Protein AF-A0A959CY90-F1 (afdb_monomer)

pLDDT: mean 97.25, std 3.57, range [70.75, 98.81]

Mean predicted aligned error: 3.6 Å

Secondary structure (DSSP, 8-state):
-TTTTT------GGGHHHHTS---PPPPPGGGS--S-EEEEE--HHHHHHHHTS--SEEEEESSTTS---HHHHHHHHHHHHHHHTT--------

Radius of gyration: 20.05 Å; Cα contacts (8 Å, |Δi|>4): 91; chains: 1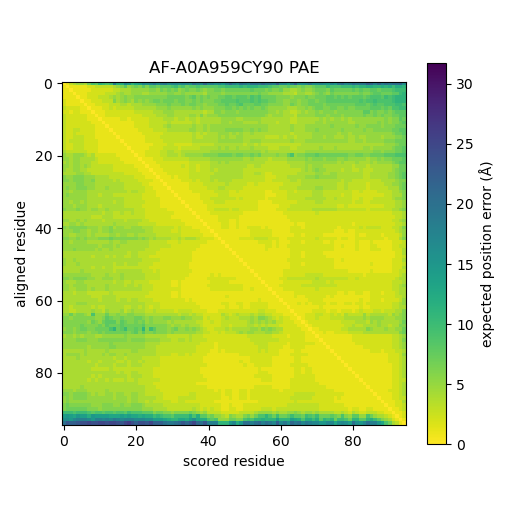; bounding box: 48×36×49 Å

Solvent-accessible surface area (backbone atoms only — not comparable to full-atom values): 6110 Å² total; per-residue (Å²): 106,62,53,82,69,69,46,75,93,73,86,61,74,90,53,42,67,64,77,75,46,95,80,78,81,77,87,78,59,78,79,70,74,55,65,91,39,70,43,75,43,31,40,48,64,62,50,46,54,50,48,72,69,64,74,47,60,40,65,50,74,31,75,52,98,75,25,75,80,44,69,65,52,54,57,48,20,54,52,38,49,53,26,50,75,70,70,67,61,81,80,80,80,84,132

Structure (mmCIF, N/CA/C/O backbone):
data_AF-A0A959CY90-F1
#
_entry.id   AF-A0A959CY90-F1
#
loop_
_atom_site.group_PDB
_atom_site.id
_atom_site.type_symbol
_atom_site.label_atom_id
_atom_site.label_alt_id
_atom_site.label_comp_id
_atom_site.label_asym_id
_atom_site.label_entity_id
_atom_site.label_seq_id
_atom_site.pdbx_PDB_ins_code
_atom_site.Cartn_x
_atom_site.Cartn_y
_atom_site.Cartn_z
_atom_site.occupancy
_atom_site.B_iso_or_equiv
_atom_site.auth_seq_id
_atom_site.auth_comp_id
_atom_site.auth_asym_id
_atom_site.auth_atom_id
_atom_site.pdbx_PDB_model_num
ATOM 1 N N . LYS A 1 1 ? -6.022 20.527 20.000 1.00 82.50 1 LYS A N 1
ATOM 2 C CA . LYS A 1 1 ? -6.542 21.439 21.050 1.00 82.50 1 LYS A CA 1
ATOM 3 C C . LYS A 1 1 ? -6.995 20.708 22.308 1.00 82.50 1 LYS A C 1
ATOM 5 O O . LYS A 1 1 ? -6.448 21.018 23.348 1.00 82.50 1 LYS A O 1
ATOM 10 N N . GLU A 1 2 ? -7.957 19.774 22.270 1.00 96.12 2 GLU A N 1
ATOM 11 C CA . GLU A 1 2 ? -8.336 19.031 23.497 1.00 96.12 2 GLU A CA 1
ATOM 12 C C . GLU A 1 2 ? -7.193 18.157 24.027 1.00 96.12 2 GLU A C 1
ATOM 14 O O . GLU A 1 2 ? -6.927 18.165 25.226 1.00 96.12 2 GLU A O 1
ATOM 19 N N . ILE A 1 3 ? -6.482 17.475 23.121 1.00 97.31 3 ILE A N 1
ATOM 20 C CA . ILE A 1 3 ? -5.281 16.698 23.458 1.00 97.31 3 ILE A CA 1
ATOM 21 C C . ILE A 1 3 ? -4.206 17.603 24.067 1.00 97.31 3 ILE A C 1
ATOM 23 O O . ILE A 1 3 ? -3.725 17.326 25.161 1.00 97.31 3 ILE A O 1
ATOM 27 N N . ASP A 1 4 ? -3.913 18.742 23.432 1.00 97.25 4 ASP A N 1
ATOM 28 C CA . ASP A 1 4 ? -2.990 19.753 23.981 1.00 97.25 4 ASP A CA 1
ATOM 29 C C . ASP A 1 4 ? -3.463 20.310 25.339 1.00 97.25 4 ASP A C 1
ATOM 31 O O . ASP A 1 4 ? -2.654 20.729 26.160 1.00 97.25 4 ASP A O 1
ATOM 35 N N . GLY A 1 5 ? -4.778 20.301 25.586 1.00 97.31 5 GLY A N 1
ATOM 36 C CA . GLY A 1 5 ? -5.418 20.667 26.851 1.00 97.31 5 GLY A CA 1
ATOM 37 C C . GLY A 1 5 ? -5.415 19.557 27.909 1.00 97.31 5 GLY A C 1
ATOM 38 O O . GLY A 1 5 ? -6.077 19.709 28.933 1.00 97.31 5 GLY A O 1
ATOM 39 N N . GLY A 1 6 ? -4.701 18.450 27.676 1.00 97.00 6 GLY A N 1
ATOM 40 C CA . GLY A 1 6 ? -4.502 17.360 28.636 1.00 97.00 6 GLY A CA 1
ATOM 41 C C . GLY A 1 6 ? -5.501 16.206 28.534 1.00 97.00 6 GLY A C 1
ATOM 42 O O . GLY A 1 6 ? -5.417 15.261 29.319 1.00 97.00 6 GLY A O 1
ATOM 43 N N . LYS A 1 7 ? -6.440 16.237 27.580 1.00 97.12 7 LYS A N 1
ATOM 44 C CA . LYS A 1 7 ? -7.356 15.113 27.346 1.00 97.12 7 LYS A CA 1
ATOM 45 C C . LYS A 1 7 ? -6.659 14.031 26.519 1.00 97.12 7 LYS A C 1
ATOM 47 O O . LYS A 1 7 ? -6.462 14.198 25.319 1.00 97.12 7 LYS A O 1
ATOM 52 N N . MET A 1 8 ? -6.316 12.909 27.144 1.00 97.44 8 MET A N 1
ATOM 53 C CA . MET A 1 8 ? -5.715 11.775 26.437 1.00 97.44 8 MET A CA 1
ATOM 54 C C . MET A 1 8 ? -6.725 11.105 25.488 1.00 97.44 8 MET A C 1
ATOM 56 O O . MET A 1 8 ? -7.917 11.066 25.807 1.00 97.44 8 MET A O 1
ATOM 60 N N . PRO A 1 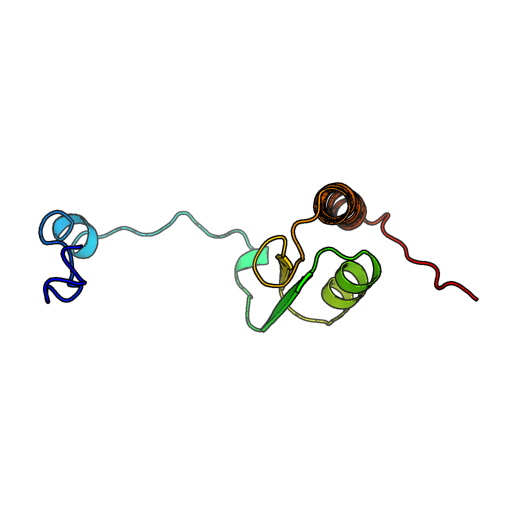9 ? -6.280 10.574 24.333 1.00 97.44 9 PRO A N 1
ATOM 61 C CA . PRO A 1 9 ? -7.123 9.737 23.486 1.00 97.44 9 PRO A CA 1
ATOM 62 C C . PRO A 1 9 ? -7.641 8.520 24.257 1.00 97.44 9 PRO A C 1
ATOM 64 O O . PRO A 1 9 ? -6.887 7.875 24.983 1.00 97.44 9 PRO A O 1
ATOM 67 N N . ASP A 1 10 ? -8.917 8.201 24.062 1.00 97.31 10 ASP A N 1
ATOM 68 C CA . ASP A 1 10 ? -9.567 7.010 24.606 1.00 97.31 10 ASP A CA 1
ATOM 69 C C . ASP A 1 10 ? -10.633 6.516 23.612 1.00 97.31 10 ASP A C 1
ATOM 71 O O . ASP A 1 10 ? -10.985 7.214 22.652 1.00 97.31 10 ASP A O 1
ATOM 75 N N . PHE A 1 11 ? -11.148 5.307 23.815 1.00 97.94 11 PHE A N 1
ATOM 76 C CA . PHE A 1 11 ? -12.212 4.752 22.995 1.00 97.94 11 PHE A CA 1
ATOM 77 C C . PHE A 1 11 ? -13.483 5.595 23.091 1.00 97.94 11 PHE A C 1
ATOM 79 O O . PHE A 1 11 ? -14.033 5.814 24.168 1.00 97.94 11 PHE A O 1
ATOM 86 N N . LEU A 1 12 ? -14.015 5.982 21.933 1.00 98.06 12 LEU A N 1
ATOM 87 C CA . LEU A 1 12 ? -15.258 6.741 21.836 1.00 98.06 12 LEU A CA 1
ATOM 88 C C . LEU A 1 12 ? -16.448 5.938 22.414 1.00 98.06 12 LEU A C 1
ATOM 90 O O . LEU A 1 12 ? -16.703 4.813 21.950 1.00 98.06 12 LEU A O 1
ATOM 94 N N . PRO A 1 13 ? -17.186 6.466 23.413 1.00 98.06 13 PRO A N 1
ATOM 95 C CA . PRO A 1 13 ? -18.384 5.817 23.948 1.00 98.06 13 PRO A CA 1
ATOM 96 C C . PRO A 1 13 ? -19.488 5.633 22.900 1.00 98.06 13 PRO A C 1
ATOM 98 O O . PRO A 1 13 ? -20.158 4.601 22.881 1.00 98.06 13 PRO A O 1
ATOM 101 N N . GLU A 1 14 ? -19.646 6.588 21.985 1.00 98.56 14 GLU A N 1
ATOM 102 C CA . GLU A 1 14 ? -20.686 6.597 20.954 1.00 98.56 14 GLU A CA 1
ATOM 103 C C . GLU A 1 14 ? -20.568 5.433 19.953 1.00 98.56 14 GLU A C 1
ATOM 105 O O . GLU A 1 14 ? -21.578 4.944 19.446 1.00 98.56 14 GLU A O 1
ATOM 110 N N . THR A 1 15 ? -19.358 4.911 19.722 1.00 98.44 15 THR A N 1
ATOM 111 C CA . THR A 1 15 ? -19.113 3.771 18.817 1.00 98.44 15 THR A CA 1
ATOM 112 C C . THR A 1 15 ? -18.958 2.437 19.548 1.00 98.44 15 THR A C 1
ATOM 114 O O . THR A 1 15 ? -18.597 1.434 18.931 1.00 98.44 15 THR A O 1
ATOM 117 N N . LYS A 1 16 ? -19.256 2.380 20.855 1.00 98.62 16 LYS A N 1
ATOM 118 C CA . LYS A 1 16 ? -19.182 1.144 21.655 1.00 98.62 16 LYS A CA 1
ATOM 119 C C . LYS A 1 16 ? -20.006 0.007 21.046 1.00 98.62 16 LYS A C 1
ATOM 121 O O . LYS A 1 16 ? -19.510 -1.106 20.925 1.00 98.62 16 LYS A O 1
ATOM 126 N N . HIS A 1 17 ? -21.213 0.321 20.582 1.00 98.50 17 HIS A N 1
ATOM 127 C CA . HIS A 1 17 ? -22.115 -0.646 19.960 1.00 98.50 17 HIS A CA 1
ATOM 128 C C . HIS A 1 17 ? -21.524 -1.324 18.709 1.00 98.50 17 HIS A C 1
ATOM 130 O O . HIS A 1 17 ? -21.830 -2.481 18.461 1.00 98.50 17 HIS A O 1
ATOM 136 N N . ILE A 1 18 ? -20.644 -0.650 17.953 1.00 98.50 18 ILE A N 1
ATOM 137 C CA . ILE A 1 18 ? -19.949 -1.245 16.796 1.00 98.50 18 ILE A CA 1
ATOM 138 C C . ILE A 1 18 ? -18.896 -2.247 17.278 1.00 98.50 18 ILE A C 1
ATOM 140 O O . ILE A 1 18 ? -18.817 -3.358 16.759 1.00 98.50 18 ILE A O 1
ATOM 144 N N . ARG A 1 19 ? -18.102 -1.872 18.290 1.00 98.12 19 ARG A N 1
ATOM 145 C CA . ARG A 1 19 ? -17.030 -2.721 18.843 1.00 98.12 19 ARG A CA 1
ATOM 146 C C . ARG A 1 19 ? -17.557 -3.980 19.534 1.00 98.12 19 ARG A C 1
ATOM 148 O O . ARG A 1 19 ? -16.842 -4.970 19.593 1.00 98.12 19 ARG A O 1
ATOM 155 N N . GLU A 1 20 ? -18.777 -3.921 20.065 1.00 98.38 20 GLU A N 1
ATOM 156 C CA . GLU A 1 20 ? -19.437 -5.029 20.773 1.00 98.38 20 GLU A CA 1
ATOM 157 C C . GLU A 1 20 ? -20.412 -5.827 19.891 1.00 98.38 20 GLU A C 1
ATOM 159 O O . GLU A 1 20 ? -21.013 -6.790 20.362 1.00 98.38 20 GLU A O 1
ATOM 164 N N . SER A 1 21 ? -20.590 -5.438 18.626 1.00 98.38 21 SER A N 1
ATOM 165 C CA . SER A 1 21 ? -21.450 -6.159 17.681 1.00 98.38 21 SER A CA 1
ATOM 166 C C . SER A 1 21 ? -20.694 -7.259 16.933 1.00 98.38 21 SER A C 1
ATOM 168 O O . SER A 1 21 ? -19.497 -7.136 16.678 1.00 98.38 21 SER A O 1
ATOM 170 N N . GLU A 1 22 ? -21.399 -8.323 16.542 1.00 98.44 22 GLU A N 1
ATOM 171 C CA . GLU A 1 22 ? -20.838 -9.370 15.686 1.00 98.44 22 GLU A CA 1
ATOM 172 C C . GLU A 1 22 ? -20.889 -8.943 14.217 1.00 98.44 22 GLU A C 1
ATOM 174 O O . GLU A 1 22 ? -21.945 -8.931 13.583 1.00 98.44 22 GLU A O 1
ATOM 179 N N . TRP A 1 23 ? -19.731 -8.592 13.667 1.00 98.12 23 TRP A N 1
ATOM 180 C CA . TRP A 1 23 ? -19.560 -8.311 12.247 1.00 98.12 23 TRP A CA 1
ATOM 181 C C . TRP A 1 23 ? -18.147 -8.680 11.800 1.00 98.12 23 TRP A C 1
ATOM 183 O O . TRP A 1 23 ? -17.226 -8.819 12.605 1.00 98.12 23 TRP A O 1
ATOM 193 N N . ALA A 1 24 ? -17.979 -8.831 10.492 1.00 98.00 24 ALA A N 1
ATOM 194 C CA . ALA A 1 24 ? -16.687 -9.029 9.856 1.00 98.00 24 ALA A CA 1
ATOM 195 C C . ALA A 1 24 ? -16.596 -8.155 8.602 1.00 98.00 24 ALA A C 1
ATOM 197 O O . ALA A 1 24 ? -17.612 -7.717 8.056 1.00 98.00 24 ALA A O 1
ATOM 198 N N . VAL A 1 25 ? -15.370 -7.906 8.141 1.00 97.88 25 VAL A N 1
ATOM 199 C CA . VAL A 1 25 ? -15.138 -7.314 6.818 1.00 97.88 25 VAL A CA 1
ATOM 200 C C . VAL A 1 25 ? -15.632 -8.256 5.713 1.00 97.88 25 VAL A C 1
ATOM 202 O O . VAL A 1 25 ? -15.870 -9.443 5.942 1.00 97.88 25 VAL A O 1
ATOM 205 N N . ALA A 1 26 ? -15.775 -7.733 4.496 1.00 98.25 26 ALA A N 1
ATOM 206 C CA . ALA A 1 26 ? -16.093 -8.556 3.333 1.00 98.25 26 ALA A CA 1
ATOM 207 C C . ALA A 1 26 ? -15.015 -9.639 3.087 1.00 98.25 26 ALA A C 1
ATOM 209 O O . ALA A 1 26 ? -13.862 -9.454 3.490 1.00 98.25 26 ALA A O 1
ATOM 210 N N . PRO A 1 27 ? -15.356 -10.753 2.409 1.00 97.94 27 PRO A N 1
ATOM 211 C CA . PRO A 1 27 ? -14.384 -11.782 2.052 1.00 97.94 27 PRO A CA 1
ATOM 212 C C . PRO A 1 27 ? -13.180 -11.209 1.300 1.00 97.94 27 PRO A C 1
ATOM 214 O O . PRO A 1 27 ? -13.334 -10.377 0.405 1.00 97.94 27 PRO A O 1
ATOM 217 N N . LEU A 1 28 ? -11.987 -11.682 1.656 1.00 98.00 28 LEU A N 1
ATOM 218 C CA . LEU A 1 28 ? -10.746 -11.251 1.022 1.00 98.00 28 LEU A CA 1
ATOM 219 C C . LEU A 1 28 ? -10.533 -11.988 -0.312 1.00 98.00 28 LEU A C 1
ATOM 221 O O . LEU A 1 28 ? -10.829 -13.185 -0.399 1.00 98.00 28 LEU A O 1
ATOM 225 N N . PRO A 1 29 ? -10.002 -11.311 -1.346 1.00 98.19 29 PRO A N 1
ATOM 226 C CA . PRO A 1 29 ? -9.574 -11.975 -2.569 1.00 98.19 29 PRO A CA 1
ATOM 227 C C . PRO A 1 29 ? -8.362 -12.884 -2.295 1.00 98.19 29 PRO A C 1
ATOM 229 O O . PRO A 1 29 ? -7.613 -12.681 -1.338 1.00 98.19 29 PRO A O 1
ATOM 232 N N . ALA A 1 30 ? -8.192 -13.921 -3.122 1.00 98.31 30 ALA A N 1
ATOM 233 C CA . ALA A 1 30 ? -7.222 -14.991 -2.873 1.00 98.31 30 ALA A CA 1
ATOM 234 C C . ALA A 1 30 ? -5.760 -14.510 -2.843 1.00 98.31 30 ALA A C 1
ATOM 236 O O . ALA A 1 30 ? -4.949 -15.055 -2.100 1.00 98.31 30 ALA A O 1
ATOM 237 N N . ASP A 1 31 ? -5.439 -13.486 -3.630 1.00 97.62 31 ASP A N 1
ATOM 238 C CA . ASP A 1 31 ? -4.122 -12.848 -3.708 1.00 97.62 31 ASP A CA 1
ATOM 239 C C . ASP A 1 31 ? -3.734 -12.079 -2.434 1.00 97.62 31 ASP A C 1
ATOM 241 O O . ASP A 1 31 ? -2.548 -11.902 -2.175 1.00 97.62 31 ASP A O 1
ATOM 245 N N . LEU A 1 32 ? -4.703 -11.681 -1.603 1.00 98.19 32 LEU A N 1
ATOM 246 C CA . LEU A 1 32 ? -4.465 -10.972 -0.339 1.00 98.19 32 LEU A CA 1
ATOM 247 C C . LEU A 1 32 ? -4.468 -11.883 0.896 1.00 98.19 32 LEU A C 1
ATOM 249 O O . LEU A 1 32 ? -4.318 -11.389 2.015 1.00 98.19 32 LEU A O 1
ATOM 253 N N . LEU A 1 33 ? -4.636 -13.199 0.725 1.00 98.00 33 LEU A N 1
ATOM 254 C CA . LEU A 1 33 ? -4.640 -14.150 1.843 1.00 98.00 33 LEU A CA 1
ATOM 255 C C . LEU A 1 33 ? -3.235 -14.422 2.403 1.00 98.00 33 LEU A C 1
ATOM 257 O O . LEU A 1 33 ? -3.107 -14.749 3.582 1.00 98.00 33 LEU A O 1
ATOM 261 N N . ASP A 1 34 ? -2.188 -14.281 1.583 1.00 98.12 34 ASP A N 1
ATOM 262 C CA . ASP A 1 34 ? -0.791 -14.443 1.995 1.00 98.12 34 ASP A CA 1
ATOM 263 C C . ASP A 1 34 ? -0.023 -13.132 1.827 1.00 98.12 34 ASP A C 1
ATOM 265 O O . ASP A 1 34 ? 0.385 -12.761 0.731 1.00 98.12 34 ASP A O 1
ATOM 269 N N . ARG A 1 35 ? 0.192 -12.444 2.949 1.00 98.31 35 ARG A N 1
ATOM 270 C CA . ARG A 1 35 ? 0.887 -11.154 3.039 1.00 98.31 35 ARG A CA 1
ATOM 271 C C . ARG A 1 35 ? 2.087 -11.231 3.991 1.00 98.31 35 ARG A C 1
ATOM 273 O O . ARG A 1 35 ? 2.388 -10.291 4.716 1.00 98.31 35 ARG A O 1
ATOM 280 N N . ARG A 1 36 ? 2.751 -12.395 4.048 1.00 98.50 36 ARG A N 1
ATOM 281 C CA . ARG A 1 36 ? 3.815 -12.693 5.032 1.00 98.50 36 ARG A CA 1
ATOM 282 C C . ARG A 1 36 ? 4.987 -11.706 5.013 1.00 98.50 36 ARG A C 1
ATOM 284 O O . ARG A 1 36 ? 5.619 -11.503 6.045 1.00 98.50 36 ARG A O 1
ATOM 291 N N . VAL A 1 37 ? 5.296 -11.146 3.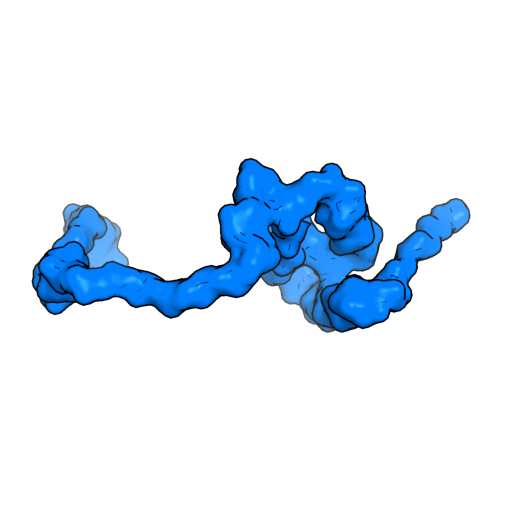844 1.00 98.62 37 VAL A N 1
ATOM 292 C CA . VAL A 1 37 ? 6.323 -10.122 3.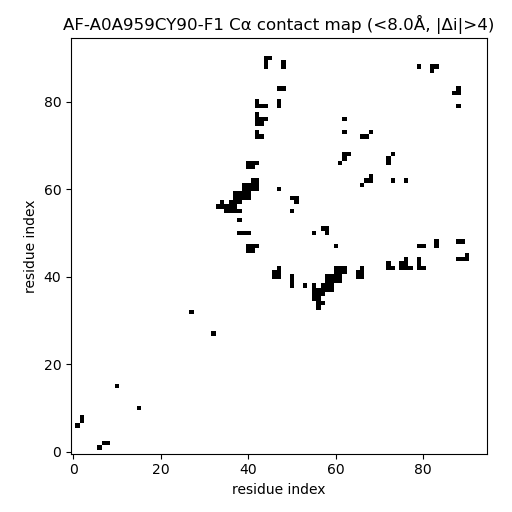645 1.00 98.62 37 VAL A CA 1
ATOM 293 C C . VAL A 1 37 ? 5.798 -9.124 2.626 1.00 98.62 37 VAL A C 1
ATOM 295 O O . VAL A 1 37 ? 5.399 -9.508 1.526 1.00 98.62 37 VAL A O 1
ATOM 298 N N . GLU A 1 38 ? 5.850 -7.846 2.980 1.00 98.69 38 GLU A N 1
ATOM 299 C CA . GLU A 1 38 ? 5.517 -6.734 2.097 1.00 98.69 38 GLU A CA 1
ATOM 300 C C . GLU A 1 38 ? 6.730 -5.828 1.973 1.00 98.69 38 GLU A C 1
ATOM 302 O O . GLU A 1 38 ? 7.383 -5.516 2.970 1.00 98.69 38 GLU A O 1
ATOM 307 N N . ILE A 1 39 ? 7.034 -5.417 0.748 1.00 98.56 39 ILE A N 1
ATOM 308 C CA . ILE A 1 39 ? 8.049 -4.404 0.487 1.00 98.56 39 ILE A CA 1
ATOM 309 C C . ILE A 1 39 ? 7.350 -3.077 0.198 1.00 98.56 39 ILE A C 1
ATOM 311 O O . ILE A 1 39 ? 6.328 -3.032 -0.487 1.00 98.56 39 ILE A O 1
ATOM 315 N N . THR A 1 40 ? 7.893 -1.990 0.725 1.00 98.44 40 THR A N 1
ATOM 316 C CA . THR A 1 40 ? 7.413 -0.631 0.465 1.00 98.44 40 THR A CA 1
ATOM 317 C C . THR A 1 40 ? 8.489 0.131 -0.293 1.00 98.44 40 THR A C 1
ATOM 319 O O . THR A 1 40 ? 9.683 -0.123 -0.113 1.00 98.44 40 THR A O 1
ATOM 322 N N . GLY A 1 41 ? 8.093 1.068 -1.145 1.00 97.62 41 GLY A N 1
ATOM 323 C CA . GLY A 1 41 ? 9.061 1.887 -1.860 1.00 97.62 41 GLY A CA 1
ATOM 324 C C . GLY A 1 41 ? 8.423 2.895 -2.804 1.00 97.62 41 GLY A C 1
ATOM 325 O O . GLY A 1 41 ? 7.237 2.779 -3.125 1.00 97.62 41 GLY A O 1
ATOM 326 N N . PRO A 1 42 ? 9.222 3.867 -3.270 1.00 98.00 42 PRO A N 1
ATOM 327 C CA . PRO A 1 42 ? 8.732 4.941 -4.111 1.00 98.00 42 PRO A CA 1
ATOM 328 C C . PRO A 1 42 ? 8.321 4.426 -5.489 1.00 98.00 42 PRO A C 1
ATOM 330 O O . PRO A 1 42 ? 8.702 3.343 -5.939 1.00 98.00 42 PRO A O 1
ATOM 333 N N . VAL A 1 43 ? 7.605 5.281 -6.206 1.00 98.19 43 VAL A N 1
ATOM 334 C CA . VAL A 1 43 ? 7.087 5.028 -7.557 1.00 98.19 43 VAL A CA 1
ATOM 335 C C . VAL A 1 43 ? 8.083 5.348 -8.678 1.00 98.19 43 VAL A C 1
ATOM 337 O O . VAL A 1 43 ? 7.695 5.478 -9.841 1.00 98.19 43 VAL A O 1
ATOM 340 N N . ASP A 1 44 ? 9.376 5.448 -8.354 1.00 97.19 44 ASP A N 1
ATOM 341 C CA . ASP A 1 44 ? 10.446 5.495 -9.353 1.00 97.19 44 ASP A CA 1
ATOM 342 C C . ASP A 1 44 ? 10.464 4.207 -10.193 1.00 97.19 44 ASP A C 1
ATOM 344 O O . ASP A 1 44 ? 10.273 3.100 -9.683 1.00 97.19 44 ASP A O 1
ATOM 348 N N . ARG A 1 45 ? 10.735 4.338 -11.495 1.00 98.12 45 ARG A N 1
ATOM 349 C CA . ARG A 1 45 ? 10.569 3.249 -12.465 1.00 98.12 45 ARG A CA 1
ATOM 350 C C . ARG A 1 45 ? 11.437 2.033 -12.146 1.00 98.12 45 ARG A C 1
ATOM 352 O O . ARG A 1 45 ? 10.958 0.902 -12.213 1.00 98.12 45 ARG A O 1
ATOM 359 N N . LYS A 1 46 ? 12.699 2.248 -11.767 1.00 97.81 46 LYS A N 1
ATOM 360 C CA . LYS A 1 46 ? 13.614 1.159 -11.404 1.00 97.81 46 LYS A CA 1
ATOM 361 C C . LYS A 1 46 ? 13.208 0.532 -10.071 1.00 97.81 46 LYS A C 1
ATOM 363 O O . LYS A 1 46 ? 13.286 -0.687 -9.923 1.00 97.81 46 LYS A O 1
ATOM 368 N N . MET A 1 47 ? 12.765 1.346 -9.112 1.00 98.06 47 MET A N 1
ATOM 369 C CA . MET A 1 47 ? 12.324 0.862 -7.799 1.00 98.06 47 MET A CA 1
ATOM 370 C C . MET A 1 47 ? 11.066 0.001 -7.886 1.00 98.06 47 MET A C 1
ATOM 372 O O . MET A 1 47 ? 11.052 -1.076 -7.297 1.00 98.06 47 MET A O 1
ATOM 376 N N . VAL A 1 48 ? 10.074 0.395 -8.689 1.00 98.44 48 VAL A N 1
ATOM 377 C CA . VAL A 1 48 ? 8.871 -0.414 -8.954 1.00 98.44 48 VAL A CA 1
ATOM 378 C C . VAL A 1 48 ? 9.250 -1.798 -9.491 1.00 98.44 48 VAL A C 1
ATOM 380 O O . VAL A 1 48 ? 8.776 -2.811 -8.979 1.00 98.44 48 VAL A O 1
ATOM 383 N N . ILE A 1 49 ? 10.152 -1.861 -10.477 1.00 98.50 49 ILE A N 1
ATOM 384 C CA . ILE A 1 49 ? 10.623 -3.132 -11.052 1.00 98.50 49 ILE A CA 1
ATOM 385 C C . ILE A 1 49 ? 11.328 -3.986 -9.993 1.00 98.50 49 ILE A C 1
ATOM 387 O O . ILE A 1 49 ? 11.042 -5.175 -9.857 1.00 98.50 49 ILE A O 1
ATOM 391 N N . ASN A 1 50 ? 12.248 -3.395 -9.231 1.00 98.44 50 ASN A N 1
ATOM 392 C CA . ASN A 1 50 ? 12.998 -4.118 -8.207 1.00 98.44 50 ASN A CA 1
ATOM 393 C C . ASN A 1 50 ? 12.087 -4.651 -7.096 1.00 98.44 50 ASN A C 1
ATOM 395 O O . ASN A 1 50 ? 12.255 -5.789 -6.661 1.00 98.44 50 ASN A O 1
ATOM 399 N N . ALA A 1 51 ? 11.116 -3.851 -6.656 1.00 98.44 51 ALA A N 1
ATOM 400 C CA . ALA A 1 51 ? 10.175 -4.231 -5.616 1.00 98.44 51 ALA A CA 1
ATOM 401 C C . ALA A 1 51 ? 9.281 -5.395 -6.062 1.00 98.44 51 ALA A C 1
ATOM 403 O O . ALA A 1 51 ? 9.165 -6.386 -5.340 1.00 98.44 51 ALA A O 1
ATOM 404 N N . LEU A 1 52 ? 8.734 -5.336 -7.281 1.00 98.44 52 LEU A N 1
ATOM 405 C CA . LEU A 1 52 ? 7.929 -6.423 -7.853 1.00 98.44 52 LEU A CA 1
ATOM 406 C C . LEU A 1 52 ? 8.728 -7.721 -8.058 1.00 98.44 52 LEU A C 1
ATOM 408 O O . LEU A 1 52 ? 8.165 -8.807 -7.958 1.00 98.44 52 LEU A O 1
ATOM 412 N N . ASN A 1 53 ? 10.039 -7.625 -8.287 1.00 98.44 53 ASN A N 1
ATOM 413 C CA . ASN A 1 53 ? 10.929 -8.778 -8.459 1.00 98.44 53 ASN A CA 1
ATOM 414 C C . ASN A 1 53 ? 11.589 -9.262 -7.154 1.00 98.44 53 ASN A C 1
ATOM 416 O O . ASN A 1 53 ? 12.402 -10.185 -7.184 1.00 98.44 53 ASN A O 1
ATOM 420 N N . SER A 1 54 ? 11.267 -8.659 -6.007 1.00 98.44 54 SER A N 1
ATOM 421 C CA . SER A 1 54 ? 11.948 -8.928 -4.730 1.00 98.44 54 SER A CA 1
ATOM 422 C C . SER A 1 54 ? 11.617 -10.289 -4.104 1.00 98.44 54 SER A C 1
ATOM 424 O O . SER A 1 54 ? 12.329 -10.744 -3.210 1.00 98.44 54 SER A O 1
ATOM 426 N N . GLY A 1 55 ? 10.530 -10.930 -4.541 1.00 98.06 55 GLY A N 1
ATOM 427 C CA . GLY A 1 55 ? 9.977 -12.128 -3.907 1.00 98.06 55 GLY A CA 1
ATOM 428 C C . GLY A 1 55 ? 9.090 -11.846 -2.687 1.00 98.06 55 GLY A C 1
ATOM 429 O O . GLY A 1 55 ? 8.607 -12.795 -2.071 1.00 98.06 55 GLY A O 1
ATOM 430 N N . ALA A 1 56 ? 8.852 -10.576 -2.338 1.00 98.44 56 ALA A N 1
ATOM 431 C CA . ALA A 1 56 ? 7.815 -10.202 -1.377 1.00 98.44 56 ALA A CA 1
ATOM 432 C C . ALA A 1 56 ? 6.417 -10.592 -1.893 1.00 98.44 56 ALA A C 1
ATOM 434 O O . ALA A 1 56 ? 6.167 -10.587 -3.099 1.00 98.44 56 ALA A O 1
ATOM 435 N N . SER A 1 57 ? 5.493 -10.893 -0.978 1.00 98.38 57 SER A N 1
ATOM 436 C CA . SER A 1 57 ? 4.104 -11.222 -1.321 1.00 98.38 57 SER A CA 1
ATOM 437 C C . SER A 1 57 ? 3.349 -10.018 -1.884 1.00 98.38 57 SER A C 1
ATOM 439 O O . SER A 1 57 ? 2.484 -10.176 -2.742 1.00 98.38 57 SER A O 1
ATOM 441 N N . CYS A 1 58 ? 3.665 -8.813 -1.400 1.00 98.25 58 CYS A N 1
ATOM 442 C CA . CYS A 1 58 ? 3.065 -7.564 -1.862 1.00 98.25 58 CYS A CA 1
ATOM 443 C C . CYS A 1 58 ? 4.113 -6.457 -1.990 1.00 98.25 58 CYS A C 1
ATOM 445 O O . CYS A 1 58 ? 5.082 -6.405 -1.230 1.00 98.25 58 CYS A O 1
ATOM 447 N N . PHE A 1 59 ? 3.865 -5.538 -2.920 1.00 98.56 59 PHE A N 1
ATOM 448 C CA . PHE A 1 59 ? 4.573 -4.270 -3.035 1.00 98.56 59 PHE A CA 1
ATOM 449 C C . PHE A 1 59 ? 3.586 -3.122 -2.807 1.00 98.56 59 PHE A C 1
ATOM 451 O O . PHE A 1 59 ? 2.63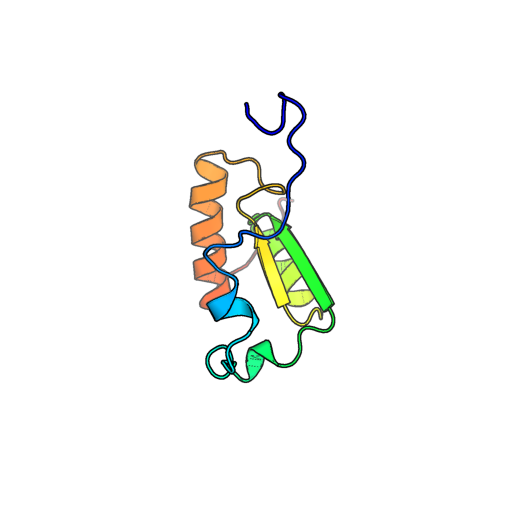1 -2.966 -3.570 1.00 98.56 59 PHE A O 1
ATOM 458 N N . MET A 1 60 ? 3.820 -2.316 -1.771 1.00 98.69 60 MET A N 1
ATOM 459 C CA . MET A 1 60 ? 3.125 -1.046 -1.575 1.00 98.69 60 MET A CA 1
ATOM 460 C C . MET A 1 60 ? 3.884 0.053 -2.323 1.00 98.69 60 MET A C 1
ATOM 462 O O . MET A 1 60 ? 4.913 0.542 -1.851 1.00 98.69 60 MET A O 1
ATOM 466 N N . ALA A 1 61 ? 3.373 0.407 -3.501 1.00 98.44 61 ALA A N 1
ATOM 467 C CA . ALA A 1 61 ? 3.878 1.520 -4.290 1.00 98.44 61 ALA A CA 1
ATOM 468 C C . ALA A 1 61 ? 3.458 2.849 -3.661 1.00 98.44 61 ALA A C 1
ATOM 470 O O . ALA A 1 61 ? 2.265 3.137 -3.545 1.00 98.44 61 ALA A O 1
ATOM 471 N N . ASP A 1 62 ? 4.441 3.637 -3.251 1.00 98.31 62 ASP A N 1
ATOM 472 C CA . ASP A 1 62 ? 4.218 4.748 -2.342 1.00 98.31 62 ASP A CA 1
ATOM 473 C C . ASP A 1 62 ? 4.302 6.118 -3.034 1.00 98.31 62 ASP A C 1
ATOM 475 O O . ASP A 1 62 ? 5.284 6.442 -3.706 1.00 98.31 62 ASP A O 1
ATOM 479 N N . PHE A 1 63 ? 3.255 6.922 -2.844 1.00 98.12 63 PHE A N 1
ATOM 480 C CA . PHE A 1 63 ? 3.175 8.334 -3.241 1.00 98.12 63 PHE A CA 1
ATOM 481 C C . PHE A 1 63 ? 3.208 9.279 -2.030 1.00 98.12 63 PHE A C 1
ATOM 483 O O . PHE A 1 63 ? 3.048 10.489 -2.198 1.00 98.12 63 PHE A O 1
ATOM 490 N N . GLU A 1 64 ? 3.372 8.729 -0.831 1.00 97.25 64 GLU A N 1
ATOM 491 C CA . GLU A 1 64 ? 3.362 9.436 0.439 1.00 97.25 64 GLU A CA 1
ATOM 492 C C . GLU A 1 64 ? 4.791 9.543 0.998 1.00 97.25 64 GLU A C 1
ATOM 494 O O . GLU A 1 64 ? 5.637 10.162 0.351 1.00 97.25 64 GLU A O 1
ATOM 499 N N . ASP A 1 65 ? 5.089 8.989 2.174 1.00 95.06 65 ASP A N 1
ATOM 500 C CA . ASP A 1 65 ? 6.269 9.365 2.959 1.00 95.06 65 ASP A CA 1
ATOM 501 C C . ASP A 1 65 ? 7.619 9.029 2.301 1.00 95.06 65 ASP A C 1
ATOM 503 O O . ASP A 1 65 ? 8.615 9.715 2.554 1.00 95.06 65 ASP A O 1
ATOM 507 N N . SER A 1 66 ? 7.695 8.009 1.436 1.00 91.50 66 SER A N 1
ATOM 508 C CA . SER A 1 66 ? 8.940 7.662 0.730 1.00 91.50 66 SER A CA 1
ATOM 509 C C . SER A 1 66 ? 9.109 8.345 -0.632 1.00 91.50 66 SER A C 1
ATOM 511 O O . SER A 1 66 ? 10.160 8.194 -1.264 1.00 91.50 66 SER A O 1
ATOM 513 N N . ASN A 1 67 ? 8.124 9.129 -1.085 1.00 93.38 67 ASN A N 1
ATOM 514 C CA . ASN A 1 67 ? 8.135 9.797 -2.383 1.00 93.38 67 ASN A CA 1
ATOM 515 C C . ASN A 1 67 ? 8.086 11.322 -2.233 1.00 93.38 67 ASN A C 1
ATOM 517 O O . ASN A 1 67 ? 7.135 11.889 -1.708 1.00 93.38 67 ASN A O 1
ATOM 521 N N . SER A 1 68 ? 9.086 12.024 -2.778 1.00 95.69 68 SER A N 1
ATOM 522 C CA . SER A 1 68 ? 9.004 13.486 -2.879 1.00 95.69 68 SER A CA 1
ATOM 523 C C . SER A 1 68 ? 7.823 13.856 -3.791 1.00 95.69 68 SER A C 1
ATOM 525 O O . SER A 1 68 ? 7.858 13.484 -4.969 1.00 95.69 68 SER A O 1
ATOM 527 N N . PRO A 1 69 ? 6.801 14.595 -3.312 1.00 95.56 69 PRO A N 1
ATOM 528 C CA . PRO A 1 69 ? 5.516 14.745 -4.001 1.00 95.56 69 PRO A CA 1
ATOM 529 C C . PRO A 1 69 ? 5.558 15.815 -5.107 1.00 95.56 69 PRO A C 1
ATOM 531 O O . PRO A 1 69 ? 4.618 16.590 -5.295 1.00 95.56 69 PRO A O 1
ATOM 534 N N . GLY A 1 70 ? 6.676 15.893 -5.832 1.00 97.50 70 GLY A N 1
ATOM 535 C CA . GLY A 1 70 ? 6.812 16.731 -7.015 1.00 97.50 70 GLY A CA 1
ATOM 536 C C . GLY A 1 70 ? 5.845 16.285 -8.109 1.00 97.50 70 GLY A C 1
ATOM 537 O O . GLY A 1 70 ? 5.564 15.095 -8.258 1.00 97.50 70 GLY A O 1
ATOM 538 N N . TRP A 1 71 ? 5.357 17.244 -8.899 1.00 97.75 71 TRP A N 1
ATOM 539 C CA . TRP A 1 71 ? 4.431 16.971 -10.002 1.00 97.75 71 TRP A CA 1
ATOM 540 C C . TRP A 1 71 ? 4.944 15.859 -10.924 1.00 97.75 71 TRP A C 1
ATOM 542 O O . TRP A 1 71 ? 4.224 14.897 -11.177 1.00 97.75 71 TRP A O 1
ATOM 552 N N . ASP A 1 72 ? 6.205 15.952 -11.352 1.00 97.75 72 ASP A N 1
ATOM 553 C CA . ASP A 1 72 ? 6.806 14.968 -12.253 1.00 97.75 72 ASP A CA 1
ATOM 554 C C . ASP A 1 72 ? 6.891 13.580 -11.612 1.00 97.75 72 ASP A C 1
ATOM 556 O O . ASP A 1 72 ? 6.554 12.597 -12.264 1.00 97.75 72 ASP A O 1
ATOM 560 N N . ASN A 1 73 ? 7.250 13.489 -10.326 1.00 95.50 73 ASN A N 1
ATOM 561 C CA . ASN A 1 73 ? 7.300 12.214 -9.607 1.00 95.50 73 ASN A CA 1
ATOM 562 C C . ASN A 1 73 ? 5.916 11.564 -9.525 1.00 95.50 73 ASN A C 1
ATOM 564 O O . ASN A 1 73 ? 5.782 10.371 -9.782 1.00 95.50 73 ASN A O 1
ATOM 568 N N . ASN A 1 74 ? 4.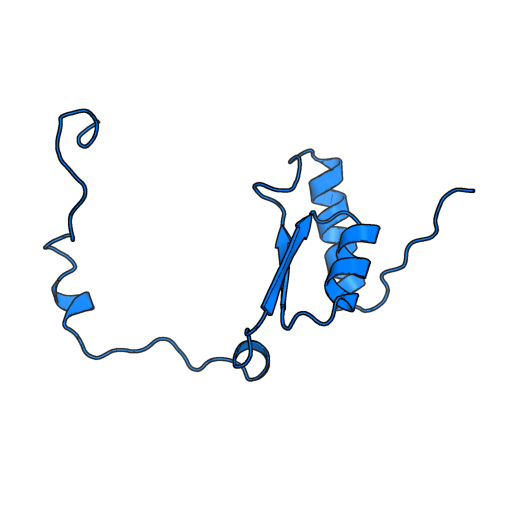875 12.345 -9.229 1.00 98.00 74 ASN A N 1
ATOM 569 C CA . ASN A 1 74 ? 3.514 11.821 -9.132 1.00 98.00 74 ASN A CA 1
ATOM 570 C C . ASN A 1 74 ? 2.970 11.404 -10.505 1.00 98.00 74 ASN A C 1
ATOM 572 O O . ASN A 1 74 ? 2.430 10.309 -10.660 1.00 98.00 74 ASN A O 1
ATOM 576 N N . MET A 1 75 ? 3.154 12.241 -11.529 1.00 98.38 75 MET A N 1
ATOM 577 C CA . MET A 1 75 ? 2.689 11.926 -12.879 1.00 98.38 75 MET A CA 1
ATOM 578 C C . MET A 1 75 ? 3.428 10.725 -13.472 1.00 98.38 75 MET A C 1
ATOM 580 O O . MET A 1 75 ? 2.786 9.817 -14.004 1.00 98.38 75 MET A O 1
ATOM 584 N N . GLN A 1 76 ? 4.756 10.676 -13.341 1.00 98.38 76 GLN A N 1
ATOM 585 C CA . GLN A 1 76 ? 5.539 9.529 -13.799 1.00 98.38 76 GLN A CA 1
ATOM 586 C C . GLN A 1 76 ? 5.262 8.284 -12.966 1.00 98.38 76 GLN A C 1
ATOM 588 O O . GLN A 1 76 ? 5.195 7.193 -13.521 1.00 98.38 76 GLN A O 1
ATOM 593 N N . GLY A 1 77 ? 5.023 8.425 -11.663 1.00 98.31 77 GLY A N 1
ATOM 594 C CA . GLY A 1 77 ? 4.633 7.316 -10.804 1.00 98.31 77 GLY A CA 1
ATOM 595 C C . GLY A 1 77 ? 3.356 6.631 -11.284 1.00 98.31 77 GLY A C 1
ATOM 596 O O . GLY A 1 77 ? 3.320 5.407 -11.400 1.00 98.31 77 GLY A O 1
ATOM 597 N N . HIS A 1 78 ? 2.325 7.397 -11.654 1.00 98.75 78 HIS A N 1
ATOM 598 C CA . HIS A 1 78 ? 1.108 6.823 -12.234 1.00 98.75 78 HIS A CA 1
ATOM 599 C C . HIS A 1 78 ? 1.381 6.089 -13.554 1.00 98.75 78 HIS A C 1
ATOM 601 O O . HIS A 1 78 ? 0.884 4.978 -13.740 1.00 98.75 78 HIS A O 1
ATOM 607 N N . ILE A 1 79 ? 2.198 6.665 -14.443 1.00 98.69 79 ILE A N 1
ATOM 608 C CA . ILE A 1 79 ? 2.603 6.023 -15.706 1.00 98.69 79 ILE A CA 1
ATOM 609 C C . ILE A 1 79 ? 3.353 4.710 -15.426 1.00 98.69 79 ILE A C 1
ATOM 611 O O . ILE A 1 79 ? 3.024 3.676 -16.005 1.00 98.69 79 ILE A O 1
ATOM 615 N N . ASN A 1 80 ? 4.297 4.718 -14.481 1.00 98.69 80 ASN A N 1
ATOM 616 C CA . ASN A 1 80 ? 5.053 3.536 -14.071 1.00 98.69 80 ASN A CA 1
ATOM 617 C C . ASN A 1 80 ? 4.126 2.424 -13.559 1.00 98.69 80 ASN A C 1
ATOM 619 O O . ASN A 1 80 ? 4.300 1.268 -13.934 1.00 98.69 80 ASN A O 1
ATOM 623 N N . LEU A 1 81 ? 3.116 2.748 -12.745 1.00 98.75 81 LEU A N 1
ATOM 624 C CA . LEU A 1 81 ? 2.173 1.745 -12.240 1.00 98.75 81 LEU A CA 1
ATOM 625 C C . LEU A 1 81 ? 1.231 1.204 -13.320 1.00 98.75 81 LEU A C 1
ATOM 627 O O . LEU A 1 81 ? 0.945 0.007 -13.314 1.00 98.75 81 LEU A O 1
ATOM 631 N N . ILE A 1 82 ? 0.792 2.035 -14.271 1.00 98.81 82 ILE A N 1
ATOM 632 C CA . ILE A 1 82 ? 0.026 1.571 -15.440 1.00 98.81 82 ILE A CA 1
ATOM 633 C C . ILE A 1 82 ? 0.854 0.557 -16.239 1.00 98.81 82 ILE A C 1
ATOM 635 O O . ILE A 1 82 ? 0.368 -0.532 -16.551 1.00 98.81 82 ILE A O 1
ATOM 639 N N . ASP A 1 83 ? 2.117 0.879 -16.518 1.00 98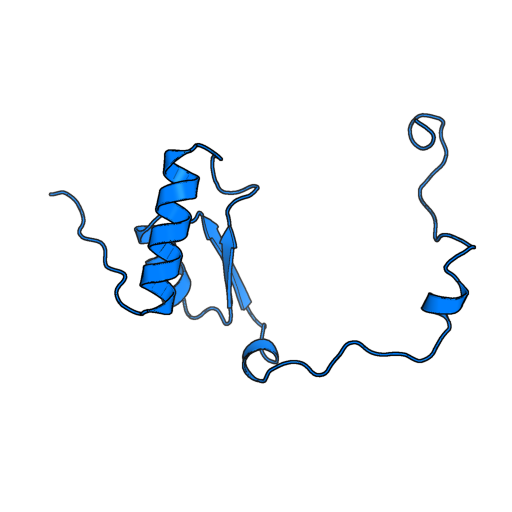.81 83 ASP A N 1
ATOM 640 C CA . ASP A 1 83 ? 3.025 -0.019 -17.232 1.00 98.81 83 ASP A CA 1
ATOM 641 C C . ASP A 1 83 ? 3.308 -1.304 -16.438 1.00 98.81 83 ASP A C 1
ATOM 643 O O . ASP A 1 83 ? 3.401 -2.389 -17.016 1.00 98.81 83 ASP A O 1
ATOM 647 N N . ALA A 1 84 ? 3.433 -1.214 -15.110 1.00 98.69 84 ALA A N 1
ATOM 648 C CA . ALA A 1 84 ? 3.666 -2.370 -14.248 1.00 98.69 84 ALA A CA 1
ATOM 649 C C . ALA A 1 84 ? 2.471 -3.334 -14.252 1.00 98.69 84 ALA A C 1
ATOM 651 O O . ALA A 1 84 ? 2.656 -4.538 -14.444 1.00 98.69 84 ALA A O 1
ATOM 652 N N . VAL A 1 85 ? 1.246 -2.812 -14.118 1.00 98.62 85 VAL A N 1
ATOM 653 C CA . VAL A 1 85 ? 0.006 -3.607 -14.184 1.00 98.62 85 VAL A CA 1
ATOM 654 C C . VAL A 1 85 ? -0.147 -4.271 -15.555 1.00 98.62 85 VAL A C 1
ATOM 656 O O . VAL A 1 85 ? -0.472 -5.456 -15.633 1.00 98.62 85 VAL A O 1
ATOM 659 N N . ASN A 1 86 ? 0.157 -3.543 -16.633 1.00 98.69 86 ASN A N 1
ATOM 660 C CA . ASN A 1 86 ? 0.112 -4.064 -18.002 1.00 98.69 86 ASN A CA 1
ATOM 661 C C . ASN A 1 86 ? 1.298 -4.976 -18.358 1.00 98.69 86 ASN A C 1
ATOM 663 O O . ASN A 1 86 ? 1.310 -5.558 -19.443 1.00 98.69 86 ASN A O 1
ATOM 667 N N . ARG A 1 87 ? 2.279 -5.134 -17.457 1.00 98.19 87 ARG A N 1
ATOM 668 C CA . ARG A 1 87 ? 3.519 -5.904 -17.665 1.00 98.19 87 ARG A CA 1
ATOM 669 C C . ARG A 1 87 ? 4.355 -5.406 -18.851 1.00 98.19 87 ARG A C 1
ATOM 671 O O . ARG A 1 87 ? 5.030 -6.190 -19.513 1.00 98.19 87 ARG A O 1
ATOM 678 N N . THR A 1 88 ? 4.316 -4.101 -19.103 1.00 98.69 88 THR A N 1
ATOM 679 C CA . THR A 1 88 ? 5.084 -3.408 -20.149 1.00 98.69 88 THR A CA 1
ATOM 680 C C . THR A 1 88 ? 6.191 -2.521 -19.581 1.00 98.69 88 THR A C 1
ATOM 682 O O . THR A 1 88 ? 6.953 -1.935 -20.347 1.00 98.69 88 THR A O 1
ATOM 685 N N . ILE A 1 89 ? 6.300 -2.411 -18.251 1.00 98.56 89 ILE A N 1
ATOM 686 C CA . ILE A 1 89 ? 7.340 -1.612 -17.599 1.00 98.56 89 ILE A CA 1
ATOM 687 C C . ILE A 1 89 ? 8.735 -2.189 -17.877 1.00 98.56 89 ILE A C 1
ATOM 689 O O . ILE A 1 89 ? 8.996 -3.378 -17.703 1.00 98.56 89 ILE A O 1
AT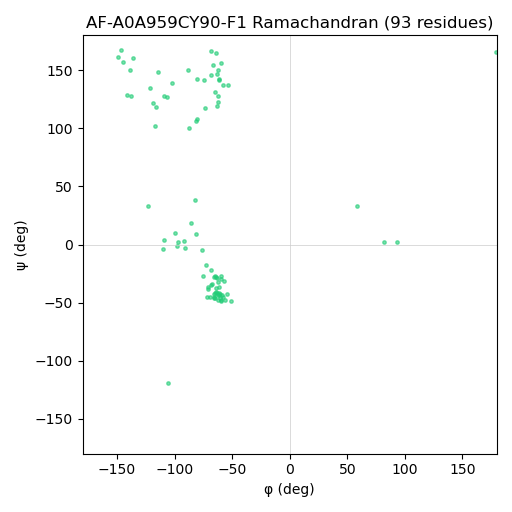OM 693 N N . SER A 1 90 ? 9.650 -1.321 -18.290 1.00 98.00 90 SER A N 1
ATOM 694 C CA . SER A 1 90 ? 11.066 -1.625 -18.475 1.00 98.00 90 SER A CA 1
ATOM 695 C C . SER A 1 90 ? 11.903 -0.408 -18.094 1.00 98.00 90 SER A C 1
ATOM 697 O O . SER A 1 90 ? 11.410 0.724 -18.080 1.00 98.00 90 SER A O 1
ATOM 699 N N . TYR A 1 91 ? 13.164 -0.647 -17.750 1.00 97.69 91 TYR A N 1
ATOM 700 C CA . TYR A 1 91 ? 14.123 0.392 -17.404 1.00 97.69 91 TYR A CA 1
ATOM 701 C C . TYR A 1 91 ? 15.467 0.065 -18.049 1.00 97.69 91 TYR A C 1
ATOM 703 O O . TYR A 1 91 ? 15.985 -1.038 -17.874 1.00 97.69 91 TYR A O 1
ATOM 711 N N . GLU A 1 92 ? 16.021 1.032 -18.771 1.00 96.12 92 GLU A N 1
ATOM 712 C CA . GLU A 1 92 ? 17.364 0.983 -19.339 1.00 96.12 92 GLU A CA 1
ATOM 713 C C . GLU A 1 92 ? 18.239 1.965 -18.560 1.00 96.12 92 GLU A C 1
ATOM 715 O O . GLU A 1 92 ? 17.850 3.115 -18.335 1.00 96.12 92 GLU A O 1
ATOM 720 N N . ALA A 1 93 ? 19.382 1.490 -18.067 1.00 91.25 93 ALA A N 1
ATOM 721 C CA . ALA A 1 93 ? 20.301 2.345 -17.333 1.00 91.25 93 ALA A CA 1
ATOM 722 C C . ALA A 1 93 ? 21.032 3.274 -18.317 1.00 91.25 93 ALA A C 1
ATOM 724 O O . ALA A 1 93 ? 21.396 2.816 -19.399 1.00 91.25 93 ALA A O 1
ATOM 725 N N . PRO A 1 94 ? 21.271 4.546 -17.960 1.00 87.12 94 PRO A N 1
ATOM 726 C CA . PRO A 1 94 ? 22.186 5.378 -18.732 1.00 87.12 94 PRO A CA 1
ATOM 727 C C . PRO A 1 94 ? 23.597 4.761 -18.715 1.00 87.12 94 PRO A C 1
ATOM 729 O O . PRO A 1 94 ? 23.994 4.191 -17.694 1.00 87.12 94 PRO A O 1
ATOM 732 N N . GLU A 1 95 ? 24.309 4.856 -19.845 1.00 70.75 95 GLU A N 1
ATOM 733 C CA . GLU A 1 95 ? 25.726 4.462 -19.976 1.00 70.75 95 GLU A CA 1
ATOM 734 C C . GLU A 1 95 ? 26.649 5.218 -19.008 1.00 70.75 95 GLU A C 1
ATOM 736 O O . GLU A 1 95 ? 26.400 6.422 -18.746 1.00 70.75 95 GLU A O 1
#

Nearest PDB structures (foldseek):
  3cux-assembly1_A  TM=9.954E-01  e=9.025E-09  Bacillus anthracis
  3cv2-assembly1_A  TM=9.841E-01  e=1.581E-06  Escherichia coli
  7o0i-assembly1_C  TM=4.647E-01  e=6.097E+00  Vibrio vulnificus
  3fkk-assembly1_A  TM=2.903E-01  e=4.678E+00  Azospirillum brasilense

Foldseek 3Di:
DVVVVVDDDDDDPVCVCVVPDDDDDDDDDPLPPDQPFEAEAELPLVVLVCRVVVPGSYYHHDCPDRNDVDPCSVVVSVVSVVCVVVVNRDDDDDD

Sequence (95 aa):
KEIDGGKMPDFLPETKHIRESEWAVAPLPADLLDRRVEITGPVDRKMVINALNSGASCFM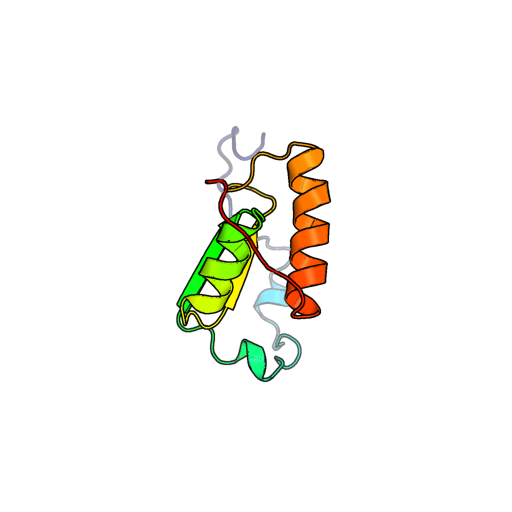ADFEDSNSPGWDNNMQGHINLIDAVNRTISYEAPE